Protein AF-A0A8J4P8S9-F1 (afdb_monomer)

Solvent-accessible surface area (backbone atoms only — not comparable to full-atom values): 4359 Å² total; per-residue (Å²): 140,78,84,72,77,75,80,86,70,53,71,67,54,50,52,51,52,45,52,59,55,29,61,80,29,66,99,45,90,52,35,62,47,73,50,78,55,99,90,40,81,46,76,50,70,45,84,88,82,88,78,89,70,95,66,94,80,83,90,81,87,132

Organism: Aptenodytes patagonicus (NCBI:txid9234)

Secondary structure (DSSP, 8-state):
---PPPP---HHHHHHHHHHHHHHTTTSTTPEEEEEETTEEEEEE--------SS-------

Radius of gyration: 14.46 Å; Cα contacts (8 Å, |Δi|>4): 36; chains: 1; bounding box: 29×36×35 Å

pLDDT: mean 84.82, std 12.19, range [40.03, 94.62]

Structure (mmCIF, N/CA/C/O backbone):
data_AF-A0A8J4P8S9-F1
#
_entry.id   AF-A0A8J4P8S9-F1
#
loop_
_atom_site.group_PDB
_atom_site.id
_atom_site.type_symbol
_atom_site.label_atom_id
_atom_site.label_alt_id
_atom_site.label_comp_id
_atom_site.label_asym_id
_atom_site.label_entity_id
_atom_site.label_seq_id
_atom_site.pdbx_PDB_ins_code
_atom_site.Cartn_x
_atom_site.Cartn_y
_atom_site.Cartn_z
_atom_site.occupancy
_atom_site.B_iso_or_equiv
_atom_site.auth_seq_id
_atom_site.auth_comp_id
_atom_site.auth_asym_id
_atom_site.auth_atom_id
_atom_site.pdbx_PDB_model_num
ATOM 1 N N . LEU A 1 1 ? -1.150 16.195 -22.378 1.00 40.03 1 LEU A N 1
ATOM 2 C CA . LEU A 1 1 ? -0.559 17.002 -21.283 1.00 40.03 1 LEU A CA 1
ATOM 3 C C . LEU A 1 1 ? -0.998 16.333 -19.980 1.00 40.03 1 LEU A C 1
ATOM 5 O O . LEU A 1 1 ? -2.162 16.458 -19.653 1.00 40.03 1 LEU A O 1
ATOM 9 N N . PHE A 1 2 ? -0.267 15.499 -19.250 1.00 46.28 2 PHE A N 1
ATOM 10 C CA . PHE A 1 2 ? 1.151 15.185 -19.130 1.00 46.28 2 PHE A CA 1
ATOM 11 C C . PHE A 1 2 ? 1.239 13.688 -18.792 1.00 46.28 2 PHE A C 1
ATOM 13 O O . PHE A 1 2 ? 0.668 13.269 -17.792 1.00 46.28 2 PHE A O 1
ATOM 20 N N . SER A 1 3 ? 1.939 12.886 -19.583 1.00 54.69 3 SER A N 1
ATOM 21 C CA . SER A 1 3 ? 2.438 11.590 -19.119 1.00 54.69 3 SER A CA 1
ATOM 22 C C . SER A 1 3 ? 3.927 11.780 -18.876 1.00 54.69 3 SER A C 1
ATOM 24 O O . SER A 1 3 ? 4.750 11.454 -19.729 1.00 54.69 3 SER A O 1
ATOM 26 N N . ALA A 1 4 ? 4.274 12.421 -17.757 1.00 56.69 4 ALA A N 1
ATOM 27 C CA . ALA A 1 4 ? 5.625 12.250 -17.242 1.00 56.69 4 ALA A CA 1
ATOM 28 C C . ALA A 1 4 ? 5.804 10.738 -17.016 1.00 56.69 4 ALA A C 1
ATOM 30 O O . ALA A 1 4 ? 4.879 10.122 -16.476 1.00 56.69 4 ALA A O 1
ATOM 31 N N . PRO A 1 5 ? 6.904 10.117 -17.475 1.00 61.69 5 PRO A N 1
ATOM 32 C CA . PRO A 1 5 ? 7.140 8.715 -17.175 1.00 61.69 5 PRO A CA 1
ATOM 33 C C . PRO A 1 5 ? 7.132 8.580 -15.656 1.00 61.69 5 PRO A C 1
ATOM 35 O O . PRO A 1 5 ? 7.852 9.306 -14.965 1.00 61.69 5 PRO A O 1
ATOM 38 N N . PHE A 1 6 ? 6.263 7.712 -15.134 1.00 63.69 6 PHE A N 1
ATOM 39 C CA . PHE A 1 6 ? 6.336 7.343 -13.729 1.00 63.69 6 PHE A CA 1
ATOM 40 C C . PHE A 1 6 ? 7.778 6.894 -13.472 1.00 63.69 6 PHE A C 1
ATOM 42 O O . PHE A 1 6 ? 8.293 6.092 -14.258 1.00 63.69 6 PHE A O 1
ATOM 49 N N . PRO A 1 7 ? 8.470 7.451 -12.464 1.00 69.56 7 PRO A N 1
ATOM 50 C CA . PRO A 1 7 ? 9.822 7.018 -12.164 1.00 69.56 7 PRO A CA 1
ATOM 51 C C . PRO A 1 7 ? 9.792 5.507 -11.933 1.00 69.56 7 PRO A C 1
ATOM 53 O O . PRO A 1 7 ? 8.982 5.006 -11.153 1.00 69.56 7 PRO A O 1
ATOM 56 N N . PHE A 1 8 ? 10.627 4.775 -12.669 1.00 70.81 8 PHE A N 1
ATOM 57 C CA . PHE A 1 8 ? 10.798 3.349 -12.438 1.00 70.81 8 PHE A CA 1
ATOM 58 C C . PHE A 1 8 ? 11.444 3.184 -11.066 1.00 70.81 8 PHE A C 1
ATOM 60 O O . PHE A 1 8 ? 12.595 3.570 -10.873 1.00 70.81 8 PHE A O 1
ATOM 67 N N . PHE A 1 9 ? 10.688 2.651 -10.112 1.00 81.56 9 PHE A N 1
ATOM 68 C CA . PHE A 1 9 ? 11.203 2.347 -8.785 1.00 81.56 9 PHE A CA 1
ATOM 69 C C . PHE A 1 9 ? 11.951 1.018 -8.829 1.00 81.56 9 PHE A C 1
ATOM 71 O O . PHE A 1 9 ? 11.447 0.023 -9.355 1.00 81.56 9 PHE A O 1
ATOM 78 N N . SER A 1 10 ? 13.144 0.980 -8.242 1.00 90.00 10 SER A N 1
ATOM 79 C CA . SER A 1 10 ? 13.805 -0.284 -7.940 1.00 90.00 10 SER A CA 1
ATOM 80 C C . SER A 1 10 ? 12.993 -1.074 -6.912 1.00 90.00 10 SER A C 1
ATOM 82 O O . SER A 1 10 ? 12.245 -0.519 -6.101 1.00 90.00 10 SER A O 1
ATOM 84 N N . ARG A 1 11 ? 13.183 -2.395 -6.887 1.00 89.38 11 ARG A N 1
ATOM 85 C CA . ARG A 1 11 ? 12.524 -3.275 -5.913 1.00 89.38 11 ARG A CA 1
ATOM 86 C C . ARG A 1 11 ? 12.737 -2.814 -4.467 1.00 89.38 11 ARG A C 1
ATOM 88 O O . ARG A 1 11 ? 11.802 -2.814 -3.674 1.00 89.38 11 ARG A O 1
ATOM 95 N N . ASN A 1 12 ? 13.953 -2.388 -4.132 1.00 92.19 12 ASN A N 1
ATOM 96 C CA . ASN A 1 12 ? 14.290 -1.927 -2.784 1.00 92.19 12 ASN A CA 1
ATOM 97 C C . ASN A 1 12 ? 13.566 -0.627 -2.426 1.00 92.19 12 ASN A C 1
ATOM 99 O O . ASN A 1 12 ? 13.089 -0.487 -1.301 1.00 92.19 12 ASN A O 1
ATOM 103 N N . GLU A 1 13 ? 13.443 0.301 -3.378 1.00 93.44 13 GLU A N 1
ATOM 104 C CA . GLU A 1 13 ? 12.657 1.517 -3.176 1.00 93.44 13 GLU A CA 1
ATOM 105 C C . GLU A 1 13 ? 11.190 1.172 -2.948 1.00 93.44 13 GLU A C 1
ATOM 107 O O . GLU A 1 13 ? 10.600 1.678 -1.998 1.00 93.44 13 GLU A O 1
ATOM 112 N N . LEU A 1 14 ? 10.603 0.274 -3.743 1.00 90.88 14 LEU A N 1
ATOM 113 C CA . LEU A 1 14 ? 9.219 -0.160 -3.541 1.00 90.88 14 LEU A CA 1
ATOM 114 C C . LEU A 1 14 ? 9.006 -0.751 -2.137 1.00 90.88 14 LEU A C 1
ATOM 116 O O . LEU A 1 14 ? 8.077 -0.349 -1.438 1.00 90.88 14 LEU A O 1
ATOM 120 N N . LEU A 1 15 ? 9.890 -1.646 -1.686 1.00 93.38 15 LEU A N 1
ATOM 121 C CA . LEU A 1 15 ? 9.810 -2.236 -0.344 1.00 93.38 15 LEU A CA 1
ATOM 122 C C . LEU A 1 15 ? 9.958 -1.188 0.769 1.00 93.38 15 LEU A C 1
ATOM 124 O O . LEU A 1 15 ? 9.261 -1.262 1.783 1.00 93.38 15 LEU A O 1
ATOM 128 N N . LEU A 1 16 ? 10.820 -0.184 0.581 1.00 94.25 16 LEU A N 1
ATOM 129 C CA . LEU A 1 16 ? 10.951 0.929 1.521 1.00 94.25 16 LEU A CA 1
ATOM 130 C C . LEU A 1 16 ? 9.654 1.747 1.603 1.00 94.25 16 LEU A C 1
ATOM 132 O O . LEU A 1 16 ? 9.201 2.056 2.705 1.00 94.25 16 LEU A O 1
ATOM 136 N N . HIS A 1 17 ? 9.029 2.057 0.464 1.00 91.88 17 HIS A N 1
ATOM 137 C CA . HIS A 1 17 ? 7.749 2.770 0.434 1.00 91.88 17 HIS A CA 1
ATOM 138 C C . HIS A 1 17 ? 6.632 1.962 1.106 1.00 91.88 17 HIS A C 1
ATOM 140 O O . HIS A 1 17 ? 5.870 2.530 1.888 1.00 91.88 17 HIS A O 1
ATOM 146 N N . LEU A 1 18 ? 6.564 0.646 0.872 1.00 92.81 18 LEU A N 1
ATOM 147 C CA . LEU A 1 18 ? 5.606 -0.240 1.545 1.00 92.81 18 LEU A CA 1
ATOM 148 C C . LEU A 1 18 ? 5.808 -0.247 3.063 1.00 92.81 18 LEU A C 1
ATOM 150 O O . LEU A 1 18 ? 4.840 -0.135 3.815 1.00 92.81 18 LEU A O 1
ATOM 154 N N . LYS A 1 19 ? 7.061 -0.316 3.529 1.00 93.62 19 LYS A N 1
ATOM 155 C CA . LYS A 1 19 ? 7.374 -0.235 4.960 1.00 93.62 19 LYS A CA 1
ATOM 156 C C . LYS A 1 19 ? 6.902 1.091 5.552 1.00 93.62 19 LYS A C 1
ATOM 158 O O . LYS A 1 19 ? 6.215 1.085 6.568 1.00 93.62 19 LYS A O 1
ATOM 163 N N . THR A 1 20 ? 7.231 2.210 4.908 1.00 93.94 20 THR A N 1
ATOM 164 C CA . THR A 1 20 ? 6.801 3.543 5.352 1.00 93.94 20 THR A CA 1
ATOM 165 C C . THR A 1 20 ? 5.280 3.658 5.395 1.00 93.94 20 THR A C 1
ATOM 167 O O . THR A 1 20 ? 4.739 4.157 6.377 1.00 93.94 20 THR A O 1
ATOM 170 N N . TYR A 1 21 ? 4.577 3.148 4.381 1.00 91.19 21 TYR A N 1
ATOM 171 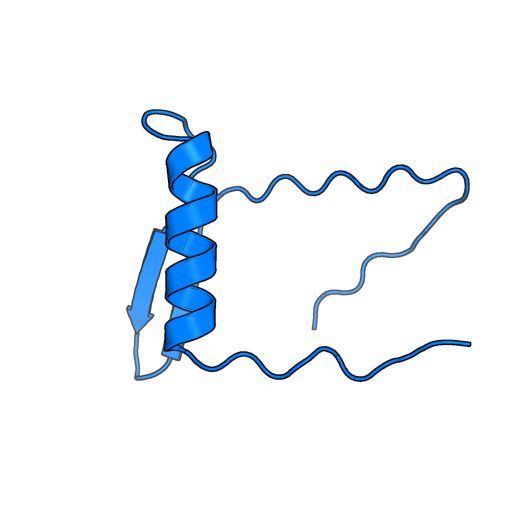C CA . TYR A 1 21 ? 3.115 3.111 4.359 1.00 91.19 21 TYR A CA 1
ATOM 172 C C . TYR A 1 21 ? 2.545 2.317 5.543 1.00 91.19 21 TYR A C 1
ATOM 174 O O . TYR A 1 21 ? 1.673 2.808 6.258 1.00 91.19 21 TYR A O 1
ATOM 182 N N . ASN A 1 22 ? 3.078 1.121 5.797 1.00 93.50 22 ASN A N 1
ATOM 183 C CA . ASN A 1 22 ? 2.584 0.238 6.853 1.00 93.50 22 ASN A CA 1
ATOM 184 C C . ASN A 1 22 ? 2.793 0.773 8.270 1.00 93.50 22 ASN A C 1
ATOM 186 O O . ASN A 1 22 ? 2.017 0.397 9.146 1.00 93.50 22 ASN A O 1
ATOM 190 N N . ILE A 1 23 ? 3.784 1.645 8.497 1.00 94.00 23 ILE A N 1
ATOM 191 C CA . ILE A 1 23 ? 3.987 2.317 9.793 1.00 94.00 23 ILE A CA 1
ATOM 192 C C . ILE A 1 23 ? 2.754 3.154 10.16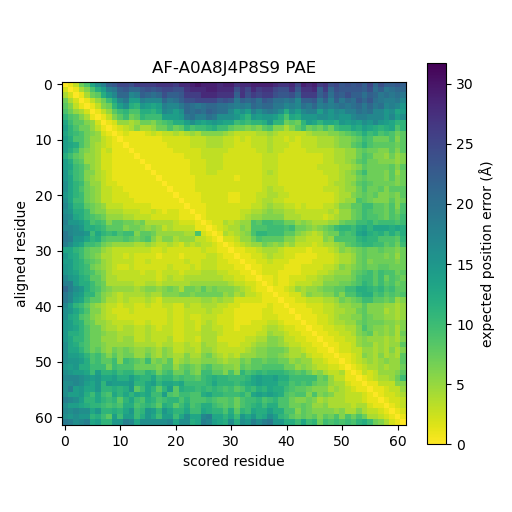4 1.00 94.00 23 ILE A C 1
ATOM 194 O O . ILE A 1 23 ? 2.314 3.124 11.308 1.00 94.00 23 ILE A O 1
ATOM 198 N N . TYR A 1 24 ? 2.138 3.851 9.202 1.00 89.88 24 TYR A N 1
ATOM 199 C CA . TYR A 1 24 ? 0.930 4.649 9.461 1.00 89.88 24 TYR A CA 1
ATOM 200 C C . TYR A 1 24 ? -0.291 3.804 9.846 1.00 89.88 24 TYR A C 1
ATOM 202 O O . TYR A 1 24 ? -1.213 4.308 10.488 1.00 89.88 24 TYR A O 1
ATOM 210 N N . TYR A 1 25 ? -0.297 2.530 9.458 1.00 88.62 25 TYR A N 1
ATOM 211 C CA . TYR A 1 25 ? -1.405 1.600 9.664 1.00 88.62 25 TYR A CA 1
ATOM 212 C C . TYR A 1 25 ? -1.019 0.427 10.570 1.00 88.62 25 TYR A C 1
ATOM 214 O O . TYR A 1 25 ? -1.644 -0.631 10.508 1.00 88.62 25 TYR A O 1
ATOM 222 N N . GLU A 1 26 ? 0.009 0.582 11.407 1.00 86.75 26 GLU A N 1
ATOM 223 C CA . GLU A 1 26 ? 0.431 -0.463 12.339 1.00 86.75 26 GLU A CA 1
ATOM 224 C C . GLU A 1 26 ? -0.727 -0.888 13.256 1.00 86.75 26 GLU A C 1
ATOM 226 O O . GLU A 1 26 ? -1.410 -0.056 13.854 1.00 86.75 26 GLU A O 1
ATOM 231 N N . GLY A 1 27 ? -1.000 -2.197 13.300 1.00 83.69 27 GLY A N 1
ATOM 232 C CA . GLY A 1 27 ? -2.126 -2.760 14.052 1.00 83.69 27 GLY A CA 1
ATOM 233 C C . GLY A 1 27 ? -3.512 -2.550 13.421 1.00 83.69 27 GLY A C 1
ATOM 234 O O . GLY A 1 27 ? -4.513 -2.866 14.060 1.00 83.69 27 GLY A O 1
ATOM 235 N N . GLN A 1 28 ? -3.597 -2.041 12.186 1.00 85.50 28 GLN A N 1
ATOM 236 C CA . GLN A 1 28 ? -4.855 -1.816 11.462 1.00 85.50 28 GLN A CA 1
ATOM 237 C C . GLN A 1 28 ? -4.993 -2.731 10.233 1.00 85.50 28 GLN A C 1
ATOM 239 O O . GLN A 1 28 ? -4.018 -3.243 9.688 1.00 85.50 28 GLN A O 1
ATOM 244 N N . ASN A 1 29 ? -6.221 -2.880 9.727 1.00 83.88 29 ASN A N 1
ATOM 245 C CA . ASN A 1 29 ? -6.538 -3.737 8.571 1.00 83.88 29 ASN A CA 1
ATOM 246 C C . ASN A 1 29 ? -6.140 -3.147 7.201 1.00 83.88 29 ASN A C 1
ATOM 248 O O . ASN A 1 29 ? -6.476 -3.723 6.170 1.00 83.88 29 ASN A O 1
ATOM 252 N N . LEU A 1 30 ? -5.450 -2.003 7.175 1.00 88.31 30 LEU A N 1
ATOM 253 C CA . LEU A 1 30 ? -5.070 -1.282 5.953 1.00 88.31 30 LEU A CA 1
ATOM 254 C C . LEU A 1 30 ? -3.603 -1.497 5.553 1.00 88.31 30 LEU A C 1
ATOM 256 O O . LEU A 1 30 ? -3.101 -0.814 4.671 1.00 88.31 30 LEU A O 1
ATOM 260 N N . GLN A 1 31 ? -2.892 -2.425 6.194 1.00 92.06 31 GLN A N 1
ATOM 261 C CA . GLN A 1 31 ? -1.513 -2.723 5.813 1.00 92.06 31 GLN A CA 1
ATOM 262 C C . GLN A 1 31 ? -1.438 -3.468 4.475 1.00 92.06 31 GLN A C 1
ATOM 264 O O . GLN A 1 31 ? -2.245 -4.357 4.188 1.00 92.06 31 GLN A O 1
ATOM 269 N N . LEU A 1 32 ? -0.413 -3.139 3.691 1.00 93.94 32 LEU A N 1
ATOM 270 C CA . LEU A 1 32 ? -0.033 -3.852 2.478 1.00 93.94 32 LEU A CA 1
ATOM 271 C C . LEU A 1 32 ? 1.049 -4.877 2.803 1.00 93.94 32 LEU A C 1
ATOM 273 O O . LEU A 1 32 ? 2.132 -4.540 3.279 1.00 93.94 32 LEU A O 1
ATOM 277 N N . ARG A 1 33 ? 0.769 -6.145 2.537 1.00 91.94 33 ARG A N 1
ATOM 278 C CA . ARG A 1 33 ? 1.717 -7.247 2.696 1.00 91.94 33 ARG A CA 1
ATOM 279 C C . ARG A 1 33 ? 2.418 -7.486 1.374 1.00 91.94 33 ARG A C 1
ATOM 281 O O . ARG A 1 33 ? 1.869 -7.19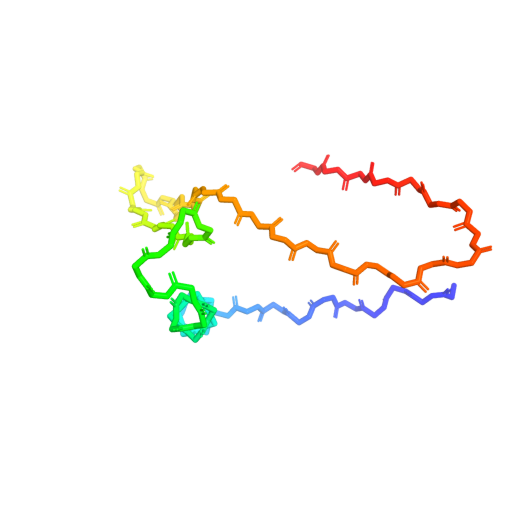6 0.315 1.00 91.94 33 ARG A O 1
ATOM 288 N N . HIS A 1 34 ? 3.622 -8.033 1.442 1.00 93.19 34 HIS A N 1
ATOM 289 C CA . HIS A 1 34 ? 4.340 -8.452 0.253 1.00 93.19 34 HIS A CA 1
ATOM 290 C C . HIS A 1 34 ? 4.882 -9.869 0.422 1.00 93.19 34 HIS A C 1
ATOM 292 O O . HIS A 1 34 ? 5.293 -10.258 1.517 1.00 93.19 34 HIS A O 1
ATOM 298 N N . ARG A 1 35 ? 4.918 -10.622 -0.675 1.00 94.62 35 ARG A N 1
ATOM 299 C CA . ARG A 1 35 ? 5.561 -11.937 -0.767 1.00 94.62 35 ARG A CA 1
ATOM 300 C C . ARG A 1 35 ? 6.246 -12.096 -2.118 1.00 94.62 35 ARG A C 1
ATOM 302 O O . ARG A 1 35 ? 5.936 -11.370 -3.059 1.00 94.62 35 ARG A O 1
ATOM 309 N N . GLU A 1 36 ? 7.177 -13.033 -2.197 1.00 93.56 36 GLU A N 1
ATOM 310 C CA . GLU A 1 36 ? 7.717 -13.496 -3.474 1.00 93.56 36 GLU A CA 1
ATOM 311 C C . GLU A 1 36 ? 7.016 -14.793 -3.870 1.00 93.56 36 GLU A C 1
ATOM 313 O O . GLU A 1 36 ? 6.885 -15.704 -3.050 1.00 93.56 36 GLU A O 1
ATOM 318 N N . GLU A 1 37 ? 6.567 -14.867 -5.116 1.00 94.06 37 GLU A N 1
ATOM 319 C CA . GLU A 1 37 ? 5.910 -16.038 -5.691 1.00 94.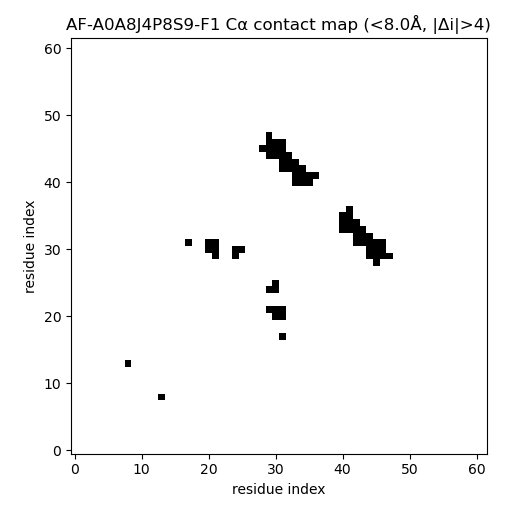06 37 GLU A CA 1
ATOM 320 C C . GLU A 1 37 ? 6.396 -16.175 -7.138 1.00 94.06 37 GLU A C 1
ATOM 322 O O . GLU A 1 37 ? 6.322 -15.220 -7.901 1.00 94.06 37 GLU A O 1
ATOM 327 N N . GLU A 1 38 ? 6.989 -17.321 -7.490 1.00 93.25 38 GLU A N 1
ATOM 328 C CA . GLU A 1 38 ? 7.518 -17.598 -8.843 1.00 93.25 38 GLU A CA 1
ATOM 329 C C . GLU A 1 38 ? 8.523 -16.555 -9.389 1.00 93.25 38 GLU A C 1
ATOM 331 O O . GLU A 1 38 ? 8.682 -16.395 -10.595 1.00 93.25 38 GLU A O 1
ATOM 336 N N . GLY A 1 39 ? 9.253 -15.867 -8.503 1.00 89.38 39 GLY A N 1
ATOM 337 C CA . GLY A 1 39 ? 10.210 -14.813 -8.876 1.00 89.38 39 GLY A CA 1
ATOM 338 C C . GLY A 1 39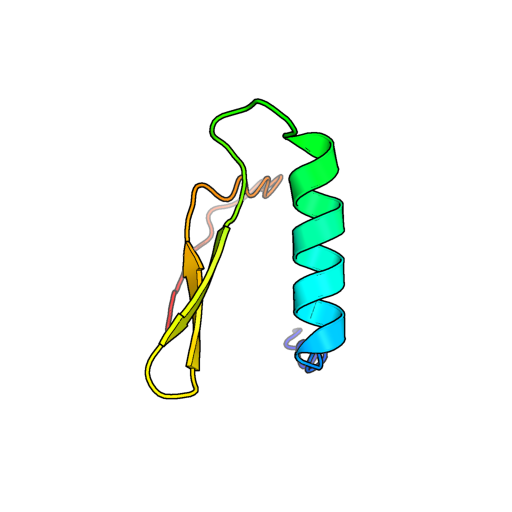 ? 9.590 -13.420 -9.025 1.00 89.38 39 GLY A C 1
ATOM 339 O O . GLY A 1 39 ? 10.320 -12.450 -9.223 1.00 89.38 39 GLY A O 1
ATOM 340 N N . GLU A 1 40 ? 8.275 -13.304 -8.851 1.00 90.06 40 GLU A N 1
ATOM 341 C CA . GLU A 1 40 ? 7.533 -12.049 -8.894 1.00 90.06 40 GLU A CA 1
ATOM 342 C C . GLU A 1 40 ? 7.245 -11.522 -7.484 1.00 90.06 40 GLU A C 1
ATOM 344 O O . GLU A 1 40 ? 7.031 -12.274 -6.527 1.00 90.06 40 GLU A O 1
ATOM 349 N N . LEU A 1 41 ? 7.234 -10.194 -7.341 1.00 90.75 41 LEU A N 1
ATOM 350 C CA . LEU A 1 41 ? 6.837 -9.538 -6.098 1.00 90.75 41 LEU A CA 1
ATOM 351 C C . LEU A 1 41 ? 5.323 -9.326 -6.099 1.00 90.75 41 LEU A C 1
ATOM 353 O O . LEU A 1 41 ? 4.808 -8.468 -6.813 1.00 90.75 41 LEU A O 1
ATOM 357 N N . ILE A 1 42 ? 4.625 -10.044 -5.228 1.00 93.19 42 ILE A N 1
ATOM 358 C CA . ILE A 1 42 ? 3.189 -9.878 -5.021 1.00 93.19 42 ILE A CA 1
ATOM 359 C C . ILE A 1 42 ? 2.965 -8.938 -3.841 1.00 93.19 42 ILE A C 1
ATOM 361 O O . ILE A 1 42 ? 3.503 -9.161 -2.755 1.00 93.19 42 ILE A O 1
ATOM 365 N N . VAL A 1 43 ? 2.153 -7.899 -4.046 1.00 92.75 43 VAL A N 1
ATOM 366 C CA . VAL A 1 43 ? 1.704 -6.973 -2.997 1.00 92.75 43 VAL A CA 1
ATOM 367 C C . VAL A 1 43 ? 0.194 -7.105 -2.841 1.00 92.75 43 VAL A C 1
ATOM 369 O O . VAL A 1 43 ? -0.543 -7.003 -3.818 1.00 92.75 43 VAL A O 1
ATOM 372 N N . GLU A 1 44 ? -0.276 -7.321 -1.616 1.00 92.56 44 GLU A N 1
ATOM 373 C CA . GLU A 1 44 ? -1.687 -7.570 -1.314 1.00 92.56 44 GLU A CA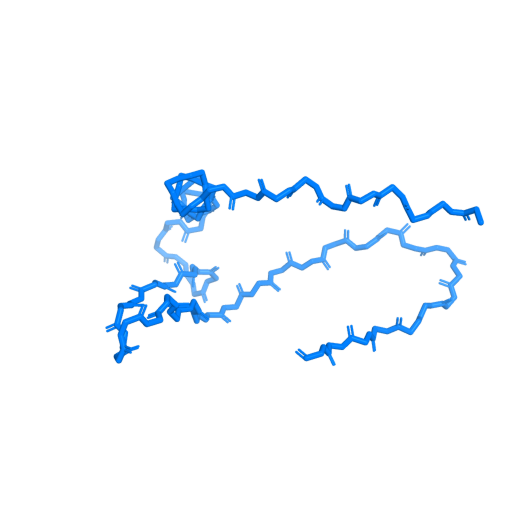 1
ATOM 374 C C . GLU A 1 44 ? -2.155 -6.796 -0.076 1.00 92.56 44 GLU A C 1
ATOM 376 O O . GLU A 1 44 ? -1.385 -6.556 0.852 1.00 92.56 44 GLU A O 1
ATOM 381 N N . GLY A 1 45 ? -3.432 -6.416 -0.038 1.00 91.12 45 GLY A N 1
ATOM 382 C CA . GLY A 1 45 ? -4.032 -5.695 1.086 1.00 91.12 45 GLY A CA 1
ATOM 383 C C . GLY A 1 45 ? -4.990 -4.598 0.629 1.00 91.12 45 GLY A C 1
ATOM 384 O O . GLY A 1 45 ? -5.477 -4.614 -0.501 1.00 91.12 45 GLY A O 1
ATOM 385 N N . LEU A 1 46 ? -5.270 -3.647 1.521 1.00 89.62 46 LEU A N 1
ATOM 386 C CA . LEU A 1 46 ? -6.185 -2.535 1.262 1.00 89.62 46 LEU A CA 1
ATOM 387 C C . LEU A 1 46 ? -5.406 -1.226 1.112 1.00 89.62 46 LEU A C 1
ATOM 389 O O . LEU A 1 46 ? -4.877 -0.702 2.085 1.00 89.62 46 LEU A O 1
ATOM 393 N N . LEU A 1 47 ? -5.371 -0.682 -0.106 1.00 88.50 47 LEU A N 1
ATOM 394 C CA . LEU A 1 47 ? -4.750 0.608 -0.397 1.00 88.50 47 LEU A CA 1
ATOM 395 C C . LEU A 1 47 ? -5.806 1.719 -0.401 1.00 88.50 47 LEU A C 1
ATOM 397 O O . LEU A 1 47 ? -6.666 1.778 -1.279 1.00 88.50 47 LEU A O 1
ATOM 401 N N . ASN A 1 48 ? -5.694 2.648 0.544 1.00 85.94 48 ASN A N 1
ATOM 402 C CA . ASN A 1 48 ? -6.466 3.888 0.503 1.00 85.94 48 ASN A CA 1
ATOM 403 C C . ASN A 1 48 ? -5.831 4.895 -0.459 1.00 85.94 48 ASN A C 1
ATOM 405 O O . ASN A 1 48 ? -4.701 5.335 -0.240 1.00 85.94 48 ASN A O 1
ATOM 409 N N . ILE A 1 49 ? -6.587 5.308 -1.480 1.00 83.81 49 ILE A N 1
ATOM 410 C CA . ILE A 1 49 ? -6.174 6.358 -2.415 1.00 83.81 49 ILE A CA 1
ATOM 411 C C . ILE A 1 49 ? -7.135 7.543 -2.319 1.00 83.81 49 ILE A C 1
ATOM 413 O O . ILE A 1 49 ? -8.309 7.455 -2.684 1.00 83.81 49 ILE A O 1
ATOM 417 N N . SER A 1 50 ? -6.613 8.670 -1.842 1.00 85.06 50 SER A N 1
ATOM 418 C CA . SER A 1 50 ? -7.353 9.925 -1.713 1.00 85.06 50 SER A CA 1
ATOM 419 C C . SER A 1 50 ? -7.090 10.810 -2.926 1.00 85.06 50 SER A C 1
ATOM 421 O O . SER A 1 50 ? -6.015 11.385 -3.062 1.00 85.06 50 SER A O 1
ATOM 423 N N . TRP A 1 51 ? -8.078 10.931 -3.812 1.00 84.44 51 TRP A N 1
ATOM 424 C CA . TRP A 1 51 ? -7.888 11.576 -5.116 1.00 84.44 51 TRP A CA 1
ATOM 425 C C . TRP A 1 51 ? -8.178 13.085 -5.149 1.00 84.44 51 TRP A C 1
ATOM 427 O O . TRP A 1 51 ? -7.719 13.774 -6.055 1.00 84.44 51 TRP A O 1
ATOM 437 N N . GLY A 1 52 ? -8.960 13.619 -4.203 1.00 88.38 52 GLY A N 1
ATOM 438 C CA . GLY A 1 52 ? -9.227 15.065 -4.099 1.00 88.38 52 GLY A CA 1
ATOM 439 C C . GLY A 1 52 ? -9.855 15.716 -5.346 1.00 88.38 52 GLY A C 1
ATOM 440 O O . GLY A 1 52 ? -9.596 16.884 -5.637 1.00 88.38 52 GLY A O 1
ATOM 441 N N . LEU A 1 53 ? -10.646 14.971 -6.121 1.00 88.06 53 LEU A N 1
ATOM 442 C CA . LEU A 1 53 ? -11.070 15.388 -7.461 1.00 88.06 53 LEU A CA 1
ATOM 443 C C . LEU A 1 53 ? -12.310 16.284 -7.449 1.00 88.06 53 LEU A C 1
ATOM 445 O O . LEU A 1 53 ? -13.231 16.095 -6.660 1.00 88.06 53 LEU A O 1
ATOM 449 N N . ARG A 1 54 ? -12.364 17.220 -8.407 1.00 86.75 54 ARG A N 1
ATOM 450 C CA . ARG A 1 54 ? -13.524 18.099 -8.674 1.00 86.75 54 ARG A C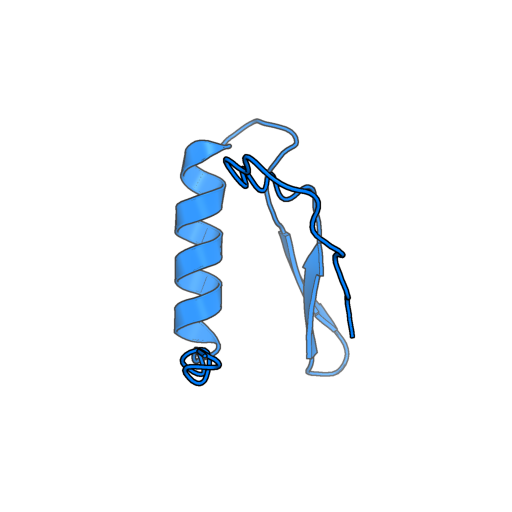A 1
ATOM 451 C C . ARG A 1 54 ? -14.286 17.745 -9.957 1.00 86.75 54 ARG A C 1
ATOM 453 O O . ARG A 1 54 ? -15.261 18.409 -10.293 1.00 86.75 54 ARG A O 1
ATOM 460 N N . ARG A 1 55 ? -13.810 16.751 -10.714 1.00 85.38 55 ARG A N 1
ATOM 461 C CA . ARG A 1 55 ? -14.401 16.272 -11.973 1.00 85.38 55 ARG A CA 1
ATOM 462 C C . ARG A 1 55 ? -14.267 14.747 -12.070 1.00 85.38 55 ARG A C 1
ATOM 464 O O . ARG A 1 55 ? -13.379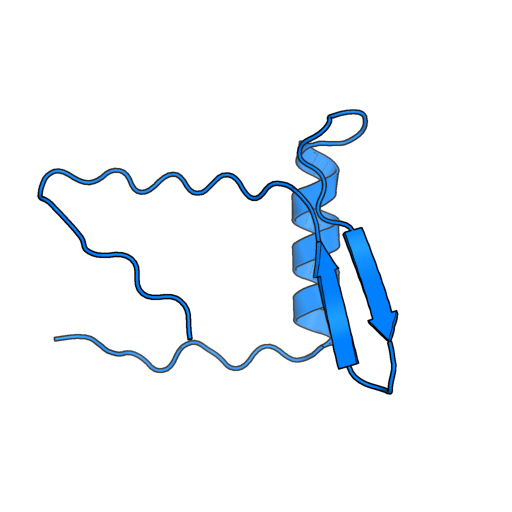 14.197 -11.419 1.00 85.38 55 ARG A O 1
ATOM 471 N N . PRO A 1 56 ? -15.104 14.073 -12.879 1.00 88.44 56 PRO A N 1
ATOM 472 C CA . PRO A 1 56 ? -15.041 12.624 -13.038 1.00 88.44 56 PRO A CA 1
ATOM 473 C C . PRO A 1 56 ? -13.704 12.166 -13.633 1.00 88.44 56 PRO A C 1
ATOM 475 O O . PRO A 1 56 ? -13.215 12.769 -14.589 1.00 88.44 56 PRO A O 1
ATOM 478 N N . ILE A 1 57 ? -13.160 11.069 -13.106 1.00 87.62 57 ILE A N 1
ATOM 479 C CA . ILE A 1 57 ? -12.028 10.341 -13.695 1.00 87.62 57 ILE A CA 1
ATOM 480 C C . ILE A 1 57 ? -12.441 8.902 -13.997 1.00 87.62 57 ILE A C 1
ATOM 482 O O . ILE A 1 57 ? -13.385 8.382 -13.402 1.00 87.62 57 ILE A O 1
ATOM 486 N N . ARG A 1 58 ? -11.712 8.249 -14.902 1.00 85.00 58 ARG A N 1
ATOM 487 C CA . ARG A 1 58 ? -11.781 6.798 -15.092 1.00 85.00 58 ARG A CA 1
ATOM 488 C C . ARG A 1 58 ? -10.496 6.188 -14.561 1.00 85.00 58 ARG A C 1
ATOM 490 O O . ARG A 1 58 ? -9.414 6.633 -14.932 1.00 85.00 58 ARG A O 1
ATOM 497 N N . LEU A 1 59 ? -10.640 5.190 -13.700 1.00 81.75 59 LEU A N 1
ATOM 498 C CA . LEU A 1 59 ? -9.531 4.359 -13.255 1.00 81.75 59 LEU A CA 1
ATOM 499 C C . LEU A 1 59 ? -9.353 3.219 -14.255 1.00 81.75 59 LEU A C 1
ATOM 501 O O . LEU A 1 59 ? -10.326 2.556 -14.611 1.00 81.75 59 LEU A O 1
ATOM 505 N N . GLN A 1 60 ? -8.120 3.012 -14.703 1.00 80.56 60 GLN A N 1
ATOM 506 C CA . GLN A 1 60 ? -7.735 1.886 -15.541 1.00 80.56 60 GLN A CA 1
ATOM 507 C C . GLN A 1 60 ? -6.592 1.159 -14.839 1.00 80.56 60 GLN A C 1
ATOM 509 O O . GLN A 1 60 ? -5.557 1.758 -14.559 1.00 80.56 60 GLN A O 1
ATOM 514 N N . MET A 1 61 ? -6.810 -0.116 -14.536 1.00 76.75 61 MET A N 1
ATOM 515 C CA . MET A 1 61 ? -5.769 -1.031 -14.079 1.00 76.75 61 MET A CA 1
ATOM 516 C C . MET A 1 61 ? -5.379 -1.897 -15.281 1.00 76.75 61 MET A C 1
ATOM 518 O O . MET A 1 61 ? -6.268 -2.324 -16.022 1.00 76.75 61 MET A O 1
ATOM 522 N N . GLN A 1 62 ? -4.076 -2.056 -15.517 1.00 60.00 62 GLN A N 1
ATOM 523 C CA . GLN A 1 62 ? -3.515 -2.933 -16.550 1.00 60.00 62 GLN A CA 1
ATOM 524 C C . GLN A 1 62 ? -3.090 -4.261 -15.944 1.00 60.00 62 GLN A C 1
ATOM 526 O O . GLN A 1 62 ? -2.653 -4.238 -14.772 1.00 60.00 62 GLN A O 1
#

InterPro domains:
  IPR033614 Ras association domain-containing protein 1-6 [PTHR22738] (7-62)

Sequence (62 aa):
LFSAPFPFFSRNELLLHLKTYNIYYEGQNLQLRHREEEGELIVEGLLNISWGLRRPIRLQMQ

Nearest PDB structures (foldseek):
  1b35-assem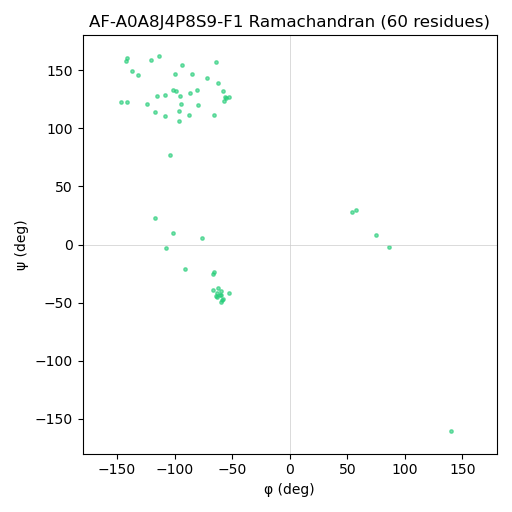bly1_B  TM=4.380E-01  e=1.208E+00  Cricket paralysis virus
  8ym1-assembly4_E  TM=5.244E-01  e=8.566E+00  Swine acute diarrhea syndrome coronavirus
  5cjw-assembly1_B  TM=3.425E-01  e=6.475E+00  Cupriavidus metallidurans CH34

Mean predicted aligned error: 7.22 Å

Foldseek 3Di:
DDCPPDPDDDPVRVVVVLVVVVVVQPVHQARWDWDDDPNDIDIDGHDDDDDVDPDDDDDDDD